Protein AF-A0A357CAR6-F1 (afdb_monomer)

Radius of gyration: 13.73 Å; Cα contacts (8 Å, |Δi|>4): 58; chains: 1; bounding box: 29×27×35 Å

Solvent-accessible surface area (backbone atoms only — not comparable to full-atom values): 6066 Å² total; per-residue (Å²): 104,76,66,69,78,44,95,74,82,90,84,87,80,82,70,79,66,43,65,71,54,56,54,48,52,53,54,48,54,54,48,38,31,77,75,49,66,54,86,81,86,86,73,102,67,56,70,70,56,51,52,36,50,50,51,26,52,74,70,66,48,63,65,47,62,69,68,47,66,64,72,75,52,96,55,63,66,50,44,72,60,54,57,47,48,54,53,52,50,31,62,50,59,78,74,112

Secondary structure (DSSP, 8-state):
-HHHH-S------SSTT-HHHHHHHHHHHHHHHHHH-------SS-HHHHHHHHHHHHH--HHHHHT-GGGTSSSTT-SHHHHHHHHHHHHHHTT-

Nearest PDB structures (foldseek):
  8c5v-assembly1_I  TM=2.323E-01  e=6.515E+00  Escherichia coli

Structure (mmCIF, N/CA/C/O backbone):
data_AF-A0A357CAR6-F1
#
_entry.id   AF-A0A357CAR6-F1
#
loop_
_atom_site.group_PDB
_atom_site.id
_atom_site.type_symbol
_atom_site.label_atom_id
_atom_site.label_alt_id
_atom_site.label_comp_id
_atom_site.label_asym_id
_atom_site.label_entity_id
_atom_site.label_seq_id
_atom_site.pdbx_PDB_ins_code
_atom_site.Cartn_x
_atom_site.Cartn_y
_atom_site.Cartn_z
_atom_site.occupancy
_atom_site.B_iso_or_equiv
_atom_site.auth_seq_id
_atom_site.auth_comp_id
_atom_site.auth_asym_id
_atom_site.auth_atom_id
_atom_site.pdbx_PDB_model_num
ATOM 1 N N . PRO A 1 1 ? -15.957 12.247 15.107 1.00 65.94 1 PRO A N 1
ATOM 2 C CA . PRO A 1 1 ? -15.139 12.701 13.948 1.00 65.94 1 PRO A CA 1
ATOM 3 C C . PRO A 1 1 ? -15.622 12.034 12.650 1.00 65.94 1 PRO A C 1
ATOM 5 O O . PRO A 1 1 ? -16.193 10.952 12.738 1.00 65.94 1 PRO A O 1
ATOM 8 N N . VAL A 1 2 ? -15.395 12.632 11.469 1.00 77.00 2 VAL A N 1
ATOM 9 C CA . VAL A 1 2 ? -15.813 12.056 10.165 1.00 77.00 2 VAL A CA 1
ATOM 10 C C . VAL A 1 2 ? -15.339 10.606 10.002 1.00 77.00 2 VAL A C 1
ATOM 12 O O . VAL A 1 2 ? -16.093 9.773 9.513 1.00 77.00 2 VAL A O 1
ATOM 15 N N . ALA A 1 3 ? -14.139 10.281 10.485 1.00 76.06 3 ALA A N 1
ATOM 16 C CA . ALA A 1 3 ? -13.583 8.933 10.403 1.00 76.06 3 ALA A CA 1
ATOM 17 C C . ALA A 1 3 ? -14.383 7.870 11.186 1.00 76.06 3 ALA A C 1
ATOM 19 O O . ALA A 1 3 ? -14.541 6.761 10.697 1.00 76.06 3 ALA A O 1
ATOM 20 N N . GLU A 1 4 ? -14.925 8.199 12.362 1.00 79.81 4 GLU A N 1
ATOM 21 C CA . GLU A 1 4 ? -15.684 7.250 13.203 1.00 79.81 4 GLU A CA 1
ATOM 22 C C . GLU A 1 4 ? -17.148 7.100 12.764 1.00 79.81 4 GLU A C 1
ATOM 24 O O . GLU A 1 4 ? -17.784 6.084 13.030 1.00 79.81 4 GLU A O 1
ATOM 29 N N . ALA A 1 5 ? -17.697 8.123 12.104 1.00 88.31 5 ALA A N 1
ATOM 30 C CA . ALA A 1 5 ? -19.098 8.152 11.688 1.00 88.31 5 ALA A CA 1
ATOM 31 C C . ALA A 1 5 ? -19.346 7.459 10.338 1.00 88.31 5 ALA A C 1
ATOM 33 O O . ALA A 1 5 ? -20.492 7.166 10.000 1.00 88.31 5 ALA A O 1
ATOM 34 N N . ASN A 1 6 ? -18.291 7.210 9.560 1.00 90.62 6 ASN A N 1
ATOM 35 C CA . ASN A 1 6 ? -18.379 6.609 8.235 1.00 90.62 6 ASN A CA 1
ATOM 36 C C . ASN A 1 6 ? -17.766 5.209 8.246 1.00 90.62 6 ASN A C 1
ATOM 38 O O . ASN A 1 6 ? -16.860 4.931 9.024 1.00 90.62 6 ASN A O 1
ATOM 42 N N . ARG A 1 7 ? -18.275 4.323 7.383 1.00 91.06 7 ARG A N 1
ATOM 43 C CA . ARG A 1 7 ? -17.717 2.973 7.167 1.00 91.06 7 ARG A CA 1
ATOM 44 C C . ARG A 1 7 ? -16.777 2.904 5.968 1.00 91.06 7 ARG A C 1
ATOM 46 O O . ARG A 1 7 ? -15.982 1.978 5.864 1.00 91.06 7 ARG A O 1
ATOM 53 N N . VAL A 1 8 ? -16.919 3.852 5.047 1.00 94.12 8 VAL A N 1
ATOM 54 C CA . VAL A 1 8 ? -16.164 3.941 3.799 1.00 94.12 8 VAL A CA 1
ATOM 55 C C . VAL A 1 8 ? -15.729 5.387 3.635 1.00 94.12 8 VAL A C 1
ATOM 57 O O . VAL A 1 8 ? -16.530 6.303 3.825 1.00 94.12 8 VAL A O 1
ATOM 60 N N . ILE A 1 9 ? -14.462 5.579 3.283 1.00 94.12 9 ILE A N 1
ATOM 61 C CA . ILE A 1 9 ? -13.884 6.880 2.958 1.00 94.12 9 ILE A CA 1
ATOM 62 C C . ILE A 1 9 ? -13.305 6.754 1.556 1.00 94.12 9 ILE A C 1
ATOM 64 O O . ILE A 1 9 ? -12.451 5.905 1.315 1.00 94.12 9 ILE A O 1
ATOM 68 N N . MET A 1 10 ? -13.792 7.585 0.637 1.00 93.75 10 MET A N 1
ATOM 69 C CA . MET A 1 10 ? -13.233 7.694 -0.706 1.00 93.75 10 MET A CA 1
ATOM 70 C C . MET A 1 10 ? -12.190 8.802 -0.720 1.00 93.75 10 MET A C 1
ATOM 72 O O . MET A 1 10 ? -12.432 9.897 -0.210 1.00 93.75 10 MET A O 1
ATOM 76 N N . TYR A 1 11 ? -11.040 8.511 -1.310 1.00 91.50 11 TYR A N 1
ATOM 77 C CA . TYR A 1 11 ? -9.932 9.442 -1.421 1.00 91.50 11 TYR A CA 1
ATOM 78 C C . TYR A 1 11 ? -9.452 9.448 -2.868 1.00 91.50 11 TYR A C 1
ATOM 80 O O . TYR A 1 11 ? -9.101 8.400 -3.398 1.00 91.50 11 TYR A O 1
ATOM 88 N N . GLY A 1 12 ? -9.519 10.615 -3.507 1.00 91.06 12 GLY A N 1
ATOM 89 C CA . GLY A 1 12 ? -9.088 10.803 -4.889 1.00 91.06 12 GLY A CA 1
ATOM 90 C C . GLY A 1 12 ? -7.698 11.423 -4.968 1.00 91.06 12 GLY A C 1
ATOM 91 O O . GLY A 1 12 ? -7.274 12.134 -4.052 1.00 91.06 12 GLY A O 1
ATOM 92 N N . GLU A 1 13 ? -7.024 11.192 -6.091 1.00 88.31 13 GLU A N 1
ATOM 93 C CA . GLU A 1 13 ? -5.698 11.732 -6.373 1.00 88.31 13 GLU A CA 1
ATOM 94 C C . GLU A 1 13 ? -5.693 12.721 -7.538 1.00 88.31 13 GLU A C 1
ATOM 96 O O . GLU A 1 13 ? -6.463 12.589 -8.485 1.00 88.31 13 GLU A O 1
ATOM 101 N N . SER A 1 14 ? -4.857 13.762 -7.450 1.00 84.31 14 SER A N 1
ATOM 102 C CA . SER A 1 14 ? -4.674 14.728 -8.537 1.00 84.31 14 SER A CA 1
ATOM 103 C C . SER A 1 14 ? -3.368 15.521 -8.367 1.00 84.31 14 SER A C 1
ATOM 105 O O . SER A 1 14 ? -3.259 16.280 -7.400 1.00 84.31 14 SER A O 1
ATOM 107 N N . PRO A 1 15 ? -2.416 15.447 -9.318 1.00 86.00 15 PRO A N 1
ATOM 108 C CA . PRO A 1 15 ? -2.360 14.514 -10.449 1.00 86.00 15 PRO A CA 1
ATOM 109 C C . PRO A 1 15 ? -1.852 13.121 -10.027 1.00 86.00 15 PRO A C 1
ATOM 111 O O . PRO A 1 15 ? -1.181 12.985 -9.000 1.00 86.00 15 PRO A O 1
ATOM 114 N N . HIS A 1 16 ? -2.129 12.101 -10.849 1.00 87.38 16 HIS A N 1
ATOM 115 C CA . HIS A 1 16 ? -1.577 10.752 -10.672 1.00 87.38 16 HIS A CA 1
ATOM 116 C C . HIS A 1 16 ? -0.040 10.758 -10.659 1.00 87.38 16 HIS A C 1
ATOM 118 O O . HIS A 1 16 ? 0.599 11.563 -11.342 1.00 87.38 16 HIS A O 1
ATOM 124 N N . GLY A 1 17 ? 0.554 9.807 -9.933 1.00 82.56 17 GLY A N 1
ATOM 125 C CA . GLY A 1 17 ? 2.000 9.557 -9.9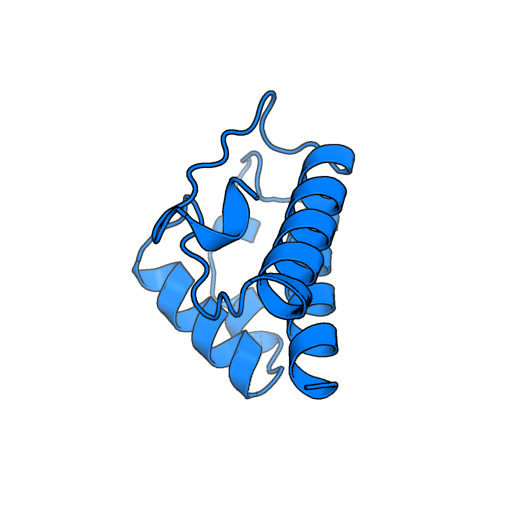69 1.00 82.56 17 GLY A CA 1
ATOM 126 C C . GLY A 1 17 ? 2.848 10.596 -9.229 1.00 82.56 17 GLY A C 1
ATOM 127 O O . GLY A 1 17 ? 4.022 10.769 -9.550 1.00 82.56 17 GLY A O 1
ATOM 128 N N . THR A 1 18 ? 2.274 11.300 -8.248 1.00 90.69 18 THR A N 1
ATOM 129 C CA . THR A 1 18 ? 3.007 12.254 -7.403 1.00 90.69 18 THR A CA 1
ATOM 130 C C . THR A 1 18 ? 3.431 11.633 -6.074 1.00 90.69 18 THR A C 1
ATOM 132 O O . THR A 1 18 ? 2.645 11.009 -5.361 1.00 90.69 18 THR A O 1
ATOM 135 N N . ARG A 1 19 ? 4.698 11.836 -5.703 1.00 92.62 19 ARG A N 1
ATOM 136 C CA . ARG A 1 19 ? 5.291 11.298 -4.469 1.00 92.62 19 ARG A CA 1
ATOM 137 C C . ARG A 1 19 ? 4.575 11.801 -3.217 1.00 92.62 19 ARG A C 1
ATOM 139 O O . ARG A 1 19 ? 4.316 11.039 -2.289 1.00 92.62 19 ARG A O 1
ATOM 146 N N . GLU A 1 20 ? 4.234 13.085 -3.198 1.00 93.19 20 GLU A N 1
ATOM 147 C CA . GLU A 1 20 ? 3.545 13.747 -2.089 1.00 93.19 20 GLU A CA 1
ATOM 148 C C . GLU A 1 20 ? 2.167 13.127 -1.837 1.00 93.19 20 GLU A C 1
ATOM 150 O O . GLU A 1 20 ? 1.725 13.035 -0.689 1.00 93.19 20 GLU A O 1
ATOM 155 N N . HIS A 1 21 ? 1.507 12.654 -2.897 1.00 92.19 21 HIS A N 1
ATOM 156 C CA . HIS A 1 21 ? 0.228 11.974 -2.788 1.00 92.19 21 HIS A CA 1
ATOM 157 C C . HIS A 1 21 ? 0.365 10.616 -2.090 1.00 92.19 21 HIS A C 1
ATOM 159 O O . HIS A 1 21 ? -0.357 10.341 -1.132 1.00 92.19 21 HIS A O 1
ATOM 165 N N . LEU A 1 22 ? 1.355 9.808 -2.479 1.00 93.62 22 LEU A N 1
ATOM 166 C CA . LEU A 1 22 ? 1.640 8.517 -1.840 1.00 93.62 22 LEU A CA 1
ATOM 167 C C . LEU A 1 22 ? 1.986 8.674 -0.353 1.00 93.62 22 LEU A C 1
ATOM 169 O O . LEU A 1 22 ? 1.544 7.889 0.489 1.00 93.62 22 LEU A O 1
ATOM 173 N N . GLU A 1 23 ? 2.733 9.724 -0.000 1.00 94.81 23 GLU A N 1
ATOM 174 C CA . GLU A 1 23 ? 3.002 10.061 1.400 1.00 94.81 23 GLU A CA 1
ATOM 175 C C . GLU A 1 23 ? 1.727 10.434 2.166 1.00 94.81 23 GLU A C 1
ATOM 177 O O . GLU A 1 23 ? 1.572 10.042 3.328 1.00 94.81 23 GLU A O 1
ATOM 182 N N . MET A 1 24 ? 0.814 11.177 1.535 1.00 95.31 24 MET A N 1
ATOM 183 C CA . MET A 1 24 ? -0.458 11.556 2.143 1.00 95.31 24 MET A CA 1
ATOM 184 C C . MET A 1 24 ? -1.378 10.347 2.337 1.00 95.31 24 MET A C 1
ATOM 186 O O . MET A 1 24 ? -1.911 10.188 3.437 1.00 95.31 24 MET A O 1
ATOM 190 N N . ILE A 1 25 ? -1.505 9.462 1.335 1.00 95.38 25 ILE A N 1
ATOM 191 C CA . ILE A 1 25 ? -2.247 8.196 1.464 1.00 95.38 25 ILE A CA 1
ATOM 192 C C . ILE A 1 25 ? -1.705 7.415 2.652 1.00 95.38 25 ILE A C 1
ATOM 194 O O . ILE A 1 25 ? -2.471 7.038 3.534 1.00 95.38 25 ILE A O 1
ATOM 198 N N . PHE A 1 26 ? -0.388 7.206 2.719 1.00 96.69 26 PHE A N 1
ATOM 199 C CA . PHE A 1 26 ? 0.209 6.431 3.801 1.00 96.69 26 PHE A CA 1
ATOM 200 C C . PHE A 1 26 ? -0.127 7.023 5.179 1.00 96.69 26 PHE A C 1
ATOM 202 O O . PHE A 1 26 ? -0.584 6.309 6.071 1.00 96.69 26 PHE A O 1
ATOM 209 N N . ARG A 1 27 ? 0.020 8.345 5.352 1.00 96.50 27 ARG A N 1
ATOM 210 C CA . ARG A 1 27 ? -0.336 9.032 6.607 1.00 96.50 27 ARG A CA 1
ATOM 211 C C . ARG A 1 27 ? -1.819 8.888 6.944 1.00 96.50 27 ARG A C 1
ATOM 213 O O . ARG A 1 27 ? -2.157 8.681 8.110 1.00 96.50 27 ARG A O 1
ATOM 220 N N . MET A 1 28 ? -2.691 8.986 5.944 1.00 95.38 28 MET A N 1
ATOM 221 C CA . MET A 1 28 ? -4.129 8.815 6.117 1.00 95.38 28 MET A CA 1
ATOM 222 C C . MET A 1 28 ? -4.468 7.382 6.540 1.00 95.38 28 MET A C 1
ATOM 224 O O . MET A 1 28 ? -5.215 7.210 7.499 1.00 95.38 28 MET A O 1
ATOM 228 N N . LEU A 1 29 ? -3.892 6.363 5.895 1.00 96.25 29 LEU A N 1
ATOM 229 C CA . LEU A 1 29 ? -4.101 4.955 6.250 1.00 96.25 29 LEU A CA 1
ATOM 230 C C . LEU A 1 29 ? -3.671 4.671 7.692 1.00 96.25 29 LEU A C 1
ATOM 232 O O . LEU A 1 29 ? -4.444 4.095 8.455 1.00 96.25 29 LEU A O 1
ATOM 236 N N . VAL A 1 30 ? -2.491 5.154 8.098 1.00 96.56 30 VAL A N 1
ATOM 237 C CA . VAL A 1 30 ? -2.006 5.028 9.482 1.00 96.56 30 VAL A CA 1
ATOM 238 C C . VAL A 1 30 ? -2.963 5.706 10.464 1.00 96.56 30 VAL A C 1
ATOM 240 O O . VAL A 1 30 ? -3.326 5.118 11.482 1.00 96.56 30 VAL A O 1
ATOM 243 N N . PHE A 1 31 ? -3.414 6.928 10.165 1.00 95.25 31 PHE A N 1
ATOM 244 C CA . PHE A 1 31 ? -4.363 7.647 11.015 1.00 95.25 31 PHE A CA 1
ATOM 245 C C . PHE A 1 31 ? -5.700 6.904 11.137 1.00 95.25 31 PHE A C 1
ATOM 247 O O . PHE A 1 31 ? -6.199 6.720 12.247 1.00 95.25 31 PHE A O 1
ATOM 254 N N . LEU A 1 32 ? -6.276 6.457 10.019 1.00 95.00 32 LEU A N 1
ATOM 255 C CA . LEU A 1 32 ? -7.563 5.762 9.987 1.00 95.00 32 LEU A CA 1
ATOM 256 C C . LEU A 1 32 ? -7.501 4.409 10.696 1.00 95.00 32 LEU A C 1
ATOM 258 O O . LEU A 1 32 ? -8.431 4.065 11.426 1.00 95.00 32 LEU A O 1
ATOM 262 N N . ASN A 1 33 ? -6.402 3.671 10.547 1.00 96.06 33 ASN A N 1
ATOM 263 C CA . ASN A 1 33 ? -6.187 2.435 11.286 1.00 96.06 33 ASN A CA 1
ATOM 264 C C . ASN A 1 33 ? -6.083 2.700 12.797 1.00 96.06 33 ASN A C 1
ATOM 266 O O . ASN A 1 33 ? -6.857 2.144 13.574 1.00 96.06 33 ASN A O 1
ATOM 270 N N . GLN A 1 34 ? -5.201 3.615 13.213 1.00 94.25 34 GLN A N 1
ATOM 271 C CA . GLN A 1 34 ? -4.919 3.864 14.632 1.00 94.25 34 GLN A CA 1
ATOM 272 C C . GLN A 1 34 ? -6.049 4.572 15.383 1.00 94.25 34 GLN A C 1
ATOM 274 O O . GLN A 1 34 ? -6.189 4.385 16.591 1.00 94.25 34 GLN A O 1
ATOM 279 N N . LYS A 1 35 ? -6.807 5.448 14.714 1.00 93.06 35 LYS A N 1
ATOM 280 C CA . LYS A 1 35 ? -7.824 6.293 15.363 1.00 93.06 35 LYS A CA 1
ATOM 281 C C . LYS A 1 35 ? -9.250 5.830 15.122 1.00 93.06 35 LYS A C 1
ATOM 283 O O . LYS A 1 35 ? -10.096 6.105 15.961 1.00 93.06 35 LYS A O 1
ATOM 288 N N . ALA A 1 36 ? -9.515 5.146 14.012 1.00 92.69 36 ALA A N 1
ATOM 289 C CA . ALA A 1 36 ? -10.868 4.746 13.630 1.00 92.69 36 ALA A CA 1
ATOM 290 C C . ALA A 1 36 ? -11.008 3.243 13.322 1.00 92.69 36 ALA A C 1
ATOM 292 O O . ALA A 1 36 ? -12.092 2.797 12.958 1.00 92.69 36 ALA A O 1
ATOM 293 N N . GLY A 1 37 ? -9.944 2.446 13.488 1.00 93.69 37 GLY A N 1
ATOM 294 C CA . GLY A 1 37 ? -10.005 0.986 13.391 1.00 93.69 37 GLY A CA 1
ATOM 295 C C . GLY A 1 37 ? -10.176 0.432 11.974 1.00 93.69 37 GLY A C 1
ATOM 296 O O . GLY A 1 37 ? -10.566 -0.727 11.827 1.00 93.69 37 GLY A O 1
ATOM 297 N N . TYR A 1 38 ? -9.892 1.220 10.934 1.00 96.31 38 TYR A N 1
ATOM 298 C CA . TYR A 1 38 ? -9.958 0.753 9.546 1.00 96.31 38 TYR A CA 1
ATOM 299 C C . TYR A 1 38 ? -8.896 -0.320 9.276 1.00 96.31 38 TYR A C 1
ATOM 301 O O . TYR A 1 38 ? -7.735 -0.167 9.656 1.00 96.31 38 TYR A O 1
ATOM 309 N N . ARG A 1 39 ? -9.295 -1.405 8.602 1.00 95.50 39 ARG A N 1
ATOM 310 C CA . ARG A 1 39 ? -8.425 -2.561 8.297 1.00 95.50 39 ARG A CA 1
ATOM 311 C C . ARG A 1 39 ? -8.334 -2.917 6.816 1.00 95.50 39 ARG A C 1
ATOM 313 O O . ARG A 1 39 ? -7.500 -3.732 6.453 1.00 95.50 39 ARG A O 1
ATOM 320 N N . TYR A 1 40 ? -9.182 -2.324 5.981 1.00 96.12 40 TYR A N 1
ATOM 321 C CA . TYR A 1 40 ? -9.250 -2.624 4.556 1.00 96.12 40 TYR A CA 1
ATOM 322 C C . TYR A 1 40 ? -8.872 -1.386 3.752 1.00 96.12 40 TYR A C 1
ATOM 324 O O . TYR A 1 40 ? -9.360 -0.289 4.033 1.00 96.12 40 TYR A O 1
ATOM 332 N N . PHE A 1 41 ? -8.018 -1.583 2.755 1.00 96.31 41 PHE A N 1
ATOM 333 C CA . PHE A 1 41 ? -7.608 -0.575 1.788 1.00 96.31 41 PHE A CA 1
ATOM 334 C C . PHE A 1 41 ? -7.893 -1.116 0.387 1.00 96.31 41 PHE A C 1
ATOM 336 O O . PHE A 1 41 ? -7.445 -2.207 0.050 1.00 96.31 41 PHE A O 1
ATOM 343 N N . ALA A 1 42 ? -8.667 -0.367 -0.397 1.00 95.88 42 ALA A N 1
ATOM 344 C CA . ALA A 1 42 ? -9.017 -0.698 -1.774 1.00 95.88 42 ALA A CA 1
ATOM 345 C C . ALA A 1 42 ? -8.417 0.379 -2.698 1.00 95.88 42 ALA A C 1
ATOM 347 O O . ALA A 1 42 ? -9.008 1.454 -2.820 1.00 95.88 42 ALA A O 1
ATOM 348 N N . PRO A 1 43 ? -7.226 0.144 -3.273 1.00 93.69 43 PRO A N 1
ATOM 349 C CA . PRO A 1 43 ? -6.594 1.077 -4.196 1.00 93.69 43 PRO A CA 1
ATOM 350 C C . PRO A 1 43 ? -7.241 1.011 -5.581 1.00 93.69 43 PRO A C 1
ATOM 352 O O . PRO A 1 43 ? -7.820 -0.005 -5.962 1.00 93.69 43 PRO A O 1
ATOM 355 N N . GLU A 1 44 ? -7.094 2.085 -6.356 1.00 92.31 44 GLU A N 1
ATOM 356 C CA . GLU A 1 44 ? -7.388 2.086 -7.791 1.00 92.31 44 GLU A CA 1
ATOM 357 C C . GLU A 1 44 ? -6.329 1.240 -8.522 1.00 92.31 44 GLU A C 1
ATOM 359 O O . GLU A 1 44 ? -5.288 1.735 -8.942 1.00 92.31 44 GLU A O 1
ATOM 364 N N . THR A 1 45 ? -6.552 -0.072 -8.589 1.00 90.69 45 THR A N 1
ATOM 365 C CA . THR A 1 45 ? -5.681 -1.033 -9.277 1.00 90.69 45 THR A CA 1
ATOM 366 C C . THR A 1 45 ? -6.485 -2.249 -9.730 1.00 90.69 45 THR A C 1
ATOM 368 O O . THR A 1 45 ? -7.624 -2.457 -9.298 1.00 90.69 45 THR A O 1
ATOM 371 N N . ASP A 1 46 ? -5.897 -3.073 -10.592 1.00 91.94 46 ASP A N 1
ATOM 372 C CA . ASP A 1 46 ? -6.519 -4.306 -11.053 1.00 91.94 46 ASP A CA 1
ATOM 373 C C . ASP A 1 46 ? -6.752 -5.287 -9.898 1.00 91.94 46 ASP A C 1
ATOM 375 O O . ASP A 1 46 ? -5.961 -5.408 -8.954 1.00 91.94 46 ASP A O 1
ATOM 379 N N . PHE A 1 47 ? -7.837 -6.058 -9.988 1.00 94.19 47 PHE A N 1
ATOM 380 C CA . PHE A 1 47 ? -8.155 -7.065 -8.975 1.00 94.19 47 PHE A CA 1
ATOM 381 C C . PHE A 1 47 ? -7.041 -8.117 -8.838 1.00 94.19 47 PHE A C 1
ATOM 383 O O . PHE A 1 47 ? -6.694 -8.502 -7.725 1.00 94.19 47 PHE A O 1
ATOM 390 N N . ALA A 1 48 ? -6.441 -8.536 -9.958 1.00 94.44 48 ALA A N 1
ATOM 391 C CA . ALA A 1 48 ? -5.321 -9.478 -9.957 1.00 94.44 48 ALA A CA 1
ATOM 392 C C . ALA A 1 48 ? -4.092 -8.909 -9.228 1.00 94.44 48 ALA A C 1
ATOM 394 O O . ALA A 1 48 ? -3.492 -9.598 -8.408 1.00 94.44 48 ALA A O 1
ATOM 395 N N . TYR A 1 49 ? -3.764 -7.630 -9.443 1.00 95.19 49 TYR A N 1
ATOM 396 C CA . TYR A 1 49 ? -2.687 -6.967 -8.701 1.00 95.19 49 TYR A CA 1
ATOM 397 C C . TYR A 1 49 ? -3.015 -6.820 -7.224 1.00 95.19 49 TYR A C 1
ATOM 399 O O . TYR A 1 49 ? -2.132 -6.982 -6.391 1.00 95.19 49 TYR A O 1
ATOM 407 N N . SER A 1 50 ? -4.280 -6.602 -6.872 1.00 95.88 50 SER A N 1
ATOM 408 C CA . SER A 1 50 ? -4.693 -6.542 -5.467 1.00 95.88 50 SER A CA 1
ATOM 409 C C . SER A 1 50 ? -4.442 -7.861 -4.722 1.00 95.88 50 SER A C 1
ATOM 411 O O . SER A 1 50 ? -4.104 -7.826 -3.541 1.00 95.88 50 SER A O 1
ATOM 413 N N . GLU A 1 51 ? -4.557 -9.016 -5.389 1.00 96.81 51 GLU A N 1
ATOM 414 C CA . GLU A 1 51 ? -4.224 -10.327 -4.804 1.00 96.81 51 GLU A CA 1
ATOM 415 C C . GLU A 1 51 ? -2.723 -10.456 -4.517 1.00 96.81 51 GLU A C 1
ATOM 417 O O . GLU A 1 51 ? -2.341 -10.784 -3.388 1.00 96.81 51 GLU A O 1
ATOM 422 N N . LEU A 1 52 ? -1.883 -10.103 -5.496 1.00 97.69 52 LEU A N 1
ATOM 423 C CA . LEU A 1 52 ? -0.426 -10.133 -5.359 1.00 97.69 52 LEU A CA 1
ATOM 424 C C . LEU A 1 52 ? 0.050 -9.171 -4.268 1.00 97.69 52 LEU A C 1
ATOM 426 O O . LEU A 1 52 ? 0.859 -9.537 -3.415 1.00 97.69 52 LEU A O 1
ATOM 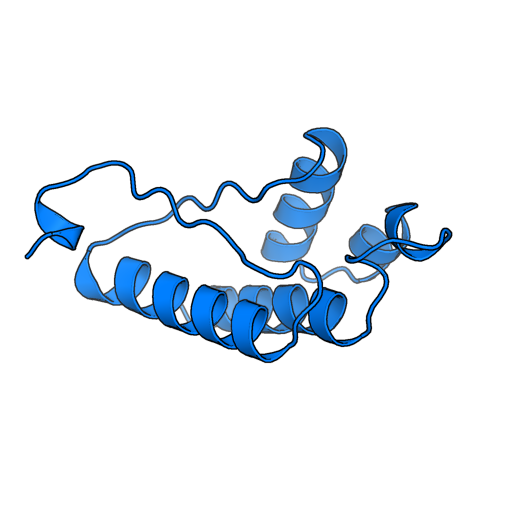430 N N . LEU A 1 53 ? -0.507 -7.958 -4.247 1.00 97.25 53 LEU A N 1
ATOM 431 C CA . LEU A 1 53 ? -0.243 -6.953 -3.223 1.00 97.25 53 LEU A CA 1
ATOM 432 C C . LEU A 1 53 ? -0.668 -7.434 -1.835 1.00 97.25 53 LEU A C 1
ATOM 434 O O . LEU A 1 53 ? 0.078 -7.246 -0.877 1.00 97.25 53 LEU A O 1
ATOM 438 N N . ASN A 1 54 ? -1.830 -8.079 -1.704 1.00 97.75 54 ASN A N 1
ATOM 439 C CA . ASN A 1 54 ? -2.277 -8.603 -0.416 1.00 97.75 54 ASN A CA 1
ATOM 440 C C . ASN A 1 54 ? -1.336 -9.703 0.101 1.00 97.75 54 ASN A C 1
ATOM 442 O O . ASN A 1 54 ? -0.916 -9.650 1.254 1.00 97.75 54 ASN A O 1
ATOM 446 N N . ARG A 1 55 ? -0.921 -10.641 -0.760 1.00 98.25 55 ARG A N 1
ATOM 447 C CA . ARG A 1 55 ? 0.074 -11.669 -0.404 1.00 98.25 55 ARG A CA 1
ATOM 448 C C . ARG A 1 55 ? 1.425 -11.061 -0.044 1.00 98.25 55 ARG A C 1
ATOM 450 O O . ARG A 1 55 ? 2.030 -11.461 0.948 1.00 98.25 55 ARG A O 1
ATOM 457 N N . TYR A 1 56 ? 1.875 -10.056 -0.793 1.00 98.31 56 TYR A N 1
ATOM 458 C CA . TYR A 1 56 ? 3.083 -9.307 -0.461 1.00 98.31 56 TYR A CA 1
ATOM 459 C C . TYR A 1 56 ? 2.986 -8.670 0.932 1.00 98.31 56 TYR A C 1
ATOM 461 O O . TYR A 1 56 ? 3.919 -8.772 1.723 1.00 98.31 56 TYR A O 1
ATOM 469 N N . LEU A 1 57 ? 1.850 -8.058 1.272 1.00 97.81 57 LEU A N 1
ATOM 470 C CA . LEU A 1 57 ? 1.635 -7.455 2.589 1.00 97.81 57 LEU A CA 1
ATOM 471 C C . LEU A 1 57 ? 1.588 -8.483 3.734 1.00 97.81 57 LEU A C 1
ATOM 473 O O . LEU A 1 57 ? 1.819 -8.100 4.882 1.00 97.81 57 LEU A O 1
ATOM 477 N N . GLU A 1 58 ? 1.316 -9.757 3.440 1.00 96.94 58 GLU A N 1
ATOM 478 C CA . GLU A 1 58 ? 1.329 -10.859 4.408 1.00 96.94 58 GLU A CA 1
ATOM 479 C C . GLU A 1 58 ? 2.739 -11.419 4.647 1.00 96.94 58 GLU A C 1
ATOM 481 O O . GLU A 1 58 ? 3.113 -11.645 5.799 1.00 96.94 58 GLU A O 1
ATOM 486 N N . CYS A 1 59 ? 3.530 -11.643 3.591 1.00 97.31 59 CYS A N 1
ATOM 487 C CA . CYS A 1 59 ? 4.806 -12.368 3.693 1.00 97.31 59 CYS A CA 1
ATOM 488 C C . CYS A 1 59 ? 6.067 -11.545 3.385 1.00 97.31 59 CYS A C 1
ATOM 490 O O . CYS A 1 59 ? 7.171 -11.991 3.695 1.00 97.31 59 CYS A O 1
ATOM 492 N N . GLY A 1 60 ? 5.932 -10.368 2.774 1.00 97.62 60 GLY A N 1
ATOM 493 C CA . GLY A 1 60 ? 7.049 -9.507 2.384 1.00 97.62 60 GLY A CA 1
ATOM 494 C C . GLY A 1 60 ? 7.869 -10.002 1.189 1.00 97.62 60 GLY A C 1
ATOM 495 O O . GLY A 1 60 ? 8.952 -9.467 0.947 1.00 97.62 60 GLY A O 1
ATOM 496 N N . ASP A 1 61 ? 7.398 -11.010 0.448 1.00 98.00 61 ASP A N 1
ATOM 497 C CA . ASP A 1 61 ? 8.117 -11.566 -0.703 1.00 98.00 61 ASP A CA 1
ATOM 498 C C . ASP A 1 61 ? 8.102 -10.601 -1.897 1.00 98.00 61 ASP A C 1
ATOM 500 O O . ASP A 1 61 ? 7.092 -10.434 -2.58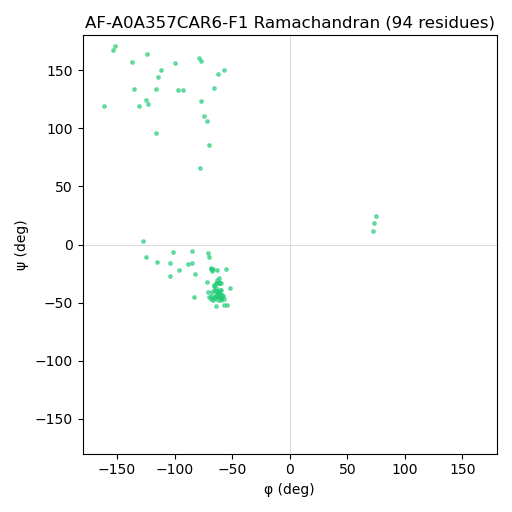2 1.00 98.00 61 ASP A O 1
ATOM 504 N N . ALA A 1 62 ? 9.244 -9.966 -2.160 1.00 96.12 62 ALA A N 1
ATOM 505 C CA . ALA A 1 62 ? 9.386 -8.981 -3.225 1.00 96.12 62 ALA A CA 1
ATOM 506 C C . ALA A 1 62 ? 9.149 -9.556 -4.634 1.00 96.12 62 ALA A C 1
ATOM 508 O O . ALA A 1 62 ? 8.795 -8.782 -5.524 1.00 96.12 62 ALA A O 1
ATOM 509 N N . ALA A 1 63 ? 9.277 -10.876 -4.831 1.00 96.69 63 ALA A N 1
ATOM 510 C CA . ALA A 1 63 ? 8.994 -11.509 -6.118 1.00 96.69 63 ALA A CA 1
ATOM 511 C C . ALA A 1 63 ? 7.530 -11.310 -6.546 1.00 96.69 63 ALA A C 1
ATOM 513 O O . ALA A 1 63 ? 7.260 -11.117 -7.726 1.00 96.69 63 ALA A O 1
ATOM 514 N N . LEU A 1 64 ? 6.599 -11.243 -5.585 1.00 97.19 64 LEU A N 1
ATOM 515 C CA . LEU A 1 64 ? 5.181 -10.967 -5.848 1.00 97.19 64 LEU A CA 1
ATOM 516 C C . LEU A 1 64 ? 4.959 -9.570 -6.428 1.00 97.19 64 LEU A C 1
ATOM 518 O O . LEU A 1 64 ? 4.054 -9.367 -7.233 1.00 97.19 64 LEU A O 1
ATOM 522 N N . LEU A 1 65 ? 5.785 -8.596 -6.027 1.00 94.44 65 LEU A N 1
ATOM 523 C CA . LEU A 1 65 ? 5.741 -7.274 -6.640 1.00 94.44 65 LEU A CA 1
ATOM 524 C C . LEU A 1 65 ? 6.295 -7.326 -8.061 1.00 94.44 65 LEU A C 1
ATOM 526 O O . LEU A 1 65 ? 5.731 -6.690 -8.946 1.00 94.44 65 LEU A O 1
ATOM 530 N N . ASP A 1 66 ? 7.372 -8.078 -8.279 1.00 92.88 66 ASP A N 1
ATOM 531 C CA . ASP A 1 66 ? 8.035 -8.195 -9.579 1.00 92.88 66 ASP A CA 1
ATOM 532 C C . ASP A 1 66 ? 7.178 -8.944 -10.628 1.00 92.88 66 ASP A C 1
ATOM 534 O O . ASP A 1 66 ? 7.380 -8.743 -11.824 1.00 92.88 66 ASP A O 1
ATOM 538 N N . GLU A 1 67 ? 6.192 -9.749 -10.206 1.00 92.81 67 GLU A N 1
ATOM 539 C CA . GLU A 1 67 ? 5.213 -10.407 -11.092 1.00 92.81 67 GLU A CA 1
ATOM 540 C C . GLU A 1 67 ? 4.245 -9.428 -11.782 1.00 92.81 67 GLU A C 1
ATOM 542 O O . GLU A 1 67 ? 3.677 -9.750 -12.827 1.00 92.81 67 GLU A O 1
ATOM 547 N N . MET A 1 68 ? 4.040 -8.233 -11.222 1.00 92.12 68 MET A N 1
ATOM 548 C CA . MET A 1 68 ? 3.107 -7.255 -11.783 1.00 92.12 68 MET A CA 1
ATOM 549 C C . MET A 1 68 ? 3.720 -6.561 -13.004 1.00 92.12 68 MET A C 1
ATOM 551 O O . MET A 1 68 ? 4.760 -5.906 -12.912 1.00 92.12 68 MET A O 1
ATOM 555 N N . ASP A 1 69 ? 3.047 -6.615 -14.155 1.00 86.69 69 ASP A N 1
ATOM 556 C CA . ASP A 1 69 ? 3.558 -5.990 -15.385 1.00 86.69 69 ASP A CA 1
ATOM 557 C C . ASP A 1 69 ? 3.513 -4.449 -15.361 1.00 86.69 69 ASP A C 1
ATOM 559 O O . ASP A 1 69 ? 4.095 -3.802 -16.234 1.00 86.69 69 ASP A O 1
ATOM 563 N N . ILE A 1 70 ? 2.891 -3.860 -14.332 1.00 84.56 70 ILE A N 1
ATOM 564 C CA . ILE A 1 70 ? 2.769 -2.415 -14.106 1.00 84.56 70 ILE A CA 1
ATOM 565 C C . ILE A 1 70 ? 4.131 -1.705 -14.075 1.00 84.56 70 ILE A C 1
ATOM 567 O O . ILE A 1 70 ? 4.220 -0.509 -14.344 1.00 84.56 70 ILE A O 1
ATOM 571 N N . TRP A 1 71 ? 5.210 -2.445 -13.813 1.00 81.69 71 TRP A N 1
ATOM 572 C CA . TRP A 1 71 ? 6.591 -1.957 -13.846 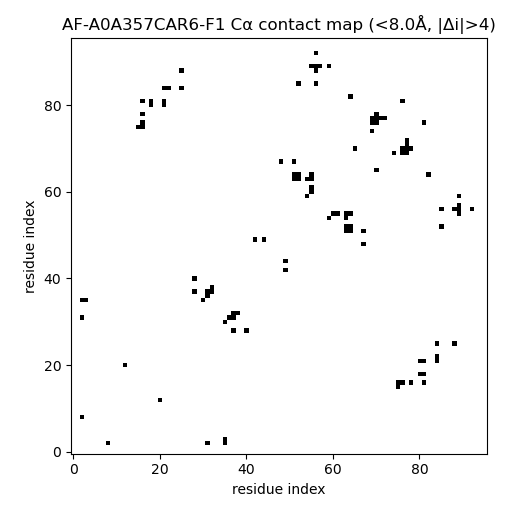1.00 81.69 71 TRP A CA 1
ATOM 573 C C . TRP A 1 71 ? 7.236 -1.988 -15.239 1.00 81.69 71 TRP A C 1
ATOM 575 O O . TRP A 1 71 ? 8.368 -1.551 -15.401 1.00 81.69 71 TRP A O 1
ATOM 585 N N . SER A 1 72 ? 6.565 -2.542 -16.248 1.00 82.81 72 SER A N 1
ATOM 58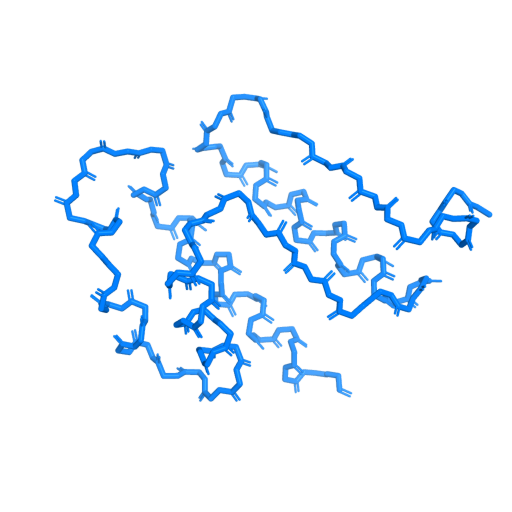6 C CA . SER A 1 72 ? 7.166 -2.842 -17.556 1.00 82.81 72 SER A CA 1
ATOM 587 C C . SER A 1 72 ? 6.767 -1.863 -18.659 1.00 82.81 72 SER A C 1
ATOM 589 O O . SER A 1 72 ? 7.429 -1.804 -19.695 1.00 82.81 72 SER A O 1
ATOM 591 N N . TYR A 1 73 ? 5.716 -1.065 -18.459 1.00 82.50 73 TYR A N 1
ATOM 592 C CA . TYR A 1 73 ? 5.248 -0.076 -19.433 1.00 82.50 73 TYR A CA 1
ATOM 593 C C . TYR A 1 73 ? 5.179 1.332 -18.836 1.00 82.50 73 TYR A C 1
ATOM 595 O O . TYR A 1 73 ? 5.263 1.531 -17.626 1.00 82.50 73 TYR A O 1
ATOM 603 N N . TYR A 1 74 ? 5.092 2.345 -19.699 1.00 85.06 74 TYR A N 1
ATOM 604 C CA . TYR A 1 74 ? 5.018 3.737 -19.263 1.00 85.06 74 TYR A CA 1
ATOM 605 C C . TYR A 1 74 ? 3.625 4.040 -18.698 1.00 85.06 74 TYR A C 1
ATOM 607 O O . TYR A 1 74 ? 2.644 4.074 -19.439 1.00 85.06 74 TYR A O 1
ATOM 615 N N . ASN A 1 75 ? 3.545 4.246 -17.385 1.00 88.19 75 ASN A N 1
ATOM 616 C CA . ASN A 1 75 ? 2.327 4.618 -16.669 1.00 88.19 75 ASN A CA 1
ATOM 617 C C . ASN A 1 75 ? 2.676 5.427 -15.400 1.00 88.19 75 ASN A C 1
ATOM 619 O O . ASN A 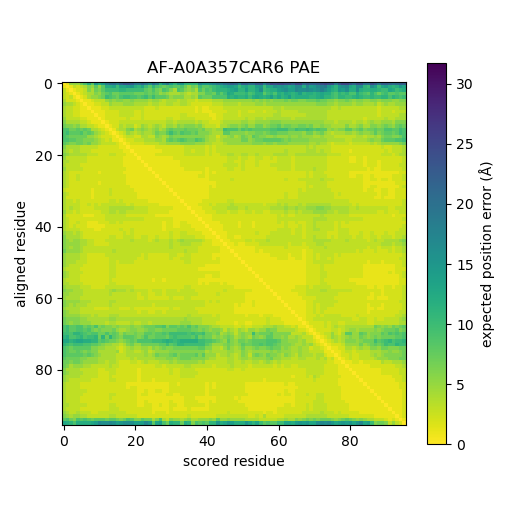1 75 ? 3.845 5.542 -15.029 1.00 88.19 75 ASN A O 1
ATOM 623 N N . SER A 1 76 ? 1.669 5.998 -14.733 1.00 86.38 76 SER A N 1
ATOM 624 C CA . SER A 1 76 ? 1.838 6.809 -13.513 1.00 86.38 76 SER A CA 1
ATOM 625 C C . SER A 1 76 ? 2.289 6.008 -12.284 1.00 86.38 76 SER A C 1
ATOM 627 O O . SER A 1 76 ? 2.809 6.587 -11.328 1.00 86.38 76 SER A O 1
ATOM 629 N N . ALA A 1 77 ? 2.095 4.689 -12.295 1.00 85.38 77 ALA A N 1
ATOM 630 C CA . ALA A 1 77 ? 2.492 3.784 -11.228 1.00 85.38 77 ALA A CA 1
ATOM 631 C C . ALA A 1 77 ? 3.930 3.251 -11.385 1.00 85.38 77 ALA A C 1
ATOM 633 O O . ALA A 1 77 ? 4.519 2.790 -10.410 1.00 85.38 77 ALA A O 1
ATOM 634 N N . HIS A 1 78 ? 4.539 3.364 -12.568 1.00 88.44 78 HIS A N 1
ATOM 635 C CA . HIS A 1 78 ? 5.897 2.902 -12.851 1.00 88.44 78 HIS A CA 1
ATOM 636 C C . HIS A 1 78 ? 6.949 3.877 -12.291 1.00 88.44 78 HIS A C 1
ATOM 638 O O . HIS A 1 78 ? 7.709 4.525 -13.011 1.00 88.44 78 HIS A O 1
ATOM 644 N N . THR A 1 79 ? 7.000 3.987 -10.965 1.00 89.12 79 THR A N 1
ATOM 645 C CA . THR A 1 79 ? 7.963 4.817 -10.238 1.00 89.12 79 THR A CA 1
ATOM 646 C C . THR A 1 79 ? 8.521 4.070 -9.031 1.00 89.12 79 THR A C 1
ATOM 648 O O . THR A 1 79 ? 7.904 3.155 -8.484 1.00 89.12 79 THR A O 1
ATOM 651 N N . LYS A 1 80 ? 9.704 4.488 -8.566 1.00 90.88 80 LYS A N 1
ATOM 652 C CA . LYS A 1 80 ? 10.288 3.949 -7.327 1.00 90.88 80 LYS A CA 1
ATOM 653 C C . LYS A 1 80 ? 9.422 4.266 -6.106 1.00 90.88 80 LYS A C 1
ATOM 655 O O . LYS A 1 80 ? 9.363 3.454 -5.189 1.00 90.88 80 LYS A O 1
ATOM 660 N N . ASP A 1 81 ? 8.745 5.414 -6.106 1.00 93.06 81 ASP A N 1
ATOM 661 C CA . ASP A 1 81 ? 7.907 5.856 -4.988 1.00 93.06 81 ASP A CA 1
ATOM 662 C C . ASP A 1 81 ? 6.691 4.940 -4.786 1.00 93.06 81 ASP A C 1
ATOM 664 O O . ASP A 1 81 ? 6.320 4.656 -3.648 1.00 93.06 81 ASP A O 1
ATOM 668 N N . GLN A 1 82 ? 6.117 4.417 -5.873 1.00 92.56 82 GLN A N 1
ATOM 669 C CA . GLN A 1 82 ? 5.008 3.460 -5.826 1.00 92.56 82 GLN A CA 1
ATOM 670 C C . GLN A 1 82 ? 5.430 2.127 -5.207 1.00 92.56 82 GLN A C 1
ATOM 672 O O . GLN A 1 82 ? 4.762 1.621 -4.309 1.00 92.56 82 GLN A O 1
ATOM 677 N N . ARG A 1 83 ? 6.589 1.583 -5.600 1.00 92.69 83 ARG A N 1
ATOM 678 C CA . ARG A 1 83 ? 7.141 0.379 -4.954 1.00 92.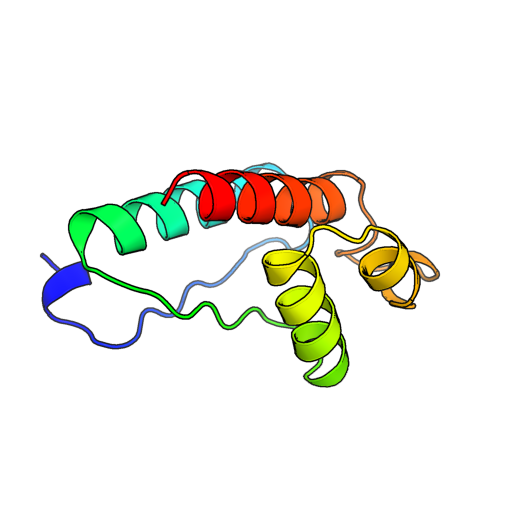69 83 ARG A CA 1
ATOM 679 C C . ARG A 1 83 ? 7.431 0.623 -3.469 1.00 92.69 83 ARG A C 1
ATOM 681 O O . ARG A 1 83 ? 7.033 -0.169 -2.619 1.00 92.69 83 ARG A O 1
ATOM 688 N N . GLN A 1 84 ? 8.042 1.762 -3.146 1.00 95.06 84 GLN A N 1
ATOM 689 C CA . GLN A 1 84 ? 8.336 2.146 -1.764 1.00 95.06 84 GLN A CA 1
ATOM 690 C C . GLN A 1 84 ? 7.081 2.344 -0.907 1.00 95.06 84 GLN A C 1
ATOM 692 O O . GLN A 1 84 ? 7.136 2.141 0.306 1.00 95.06 84 GLN A O 1
ATOM 697 N N . PHE A 1 85 ? 5.958 2.768 -1.490 1.00 96.19 85 PHE A N 1
ATOM 698 C CA . PHE A 1 85 ? 4.689 2.864 -0.772 1.00 96.19 85 PHE A CA 1
ATOM 699 C C . PHE A 1 85 ? 4.265 1.493 -0.227 1.00 96.19 85 PHE A C 1
ATOM 701 O O . PHE A 1 85 ? 3.969 1.376 0.964 1.00 96.19 85 PHE A O 1
ATOM 708 N N . TRP A 1 86 ? 4.324 0.452 -1.060 1.00 96.56 86 TRP A N 1
ATOM 709 C CA . TRP A 1 86 ? 3.994 -0.915 -0.658 1.00 96.56 86 TRP A CA 1
ATOM 710 C C . TRP A 1 86 ? 4.954 -1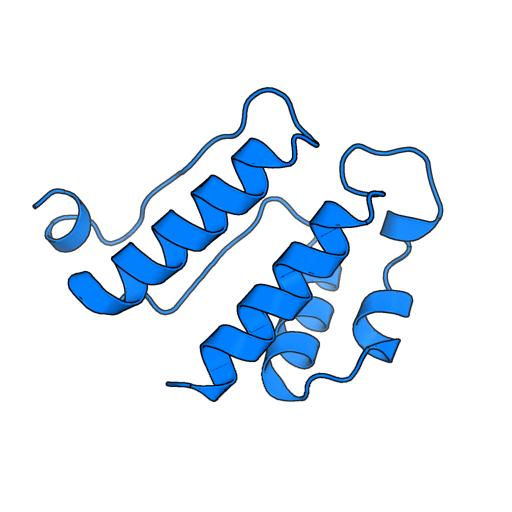.456 0.397 1.00 96.56 86 TRP A C 1
ATOM 712 O O . TRP A 1 86 ? 4.507 -1.999 1.405 1.00 96.56 86 TRP A O 1
ATOM 722 N N . GLU A 1 87 ? 6.257 -1.220 0.236 1.00 97.19 87 GLU A N 1
ATOM 723 C CA . GLU A 1 87 ? 7.271 -1.591 1.233 1.00 97.19 87 GLU A CA 1
ATOM 724 C C . GLU A 1 87 ? 7.014 -0.925 2.592 1.00 97.19 87 GLU A C 1
ATOM 726 O O . GLU A 1 87 ? 7.065 -1.575 3.639 1.00 97.19 87 GLU A O 1
ATOM 731 N N . LYS A 1 88 ? 6.673 0.370 2.601 1.00 97.50 88 LYS A N 1
ATOM 732 C CA . LYS A 1 88 ? 6.308 1.093 3.829 1.00 97.50 88 LYS A CA 1
ATOM 733 C C . LYS A 1 88 ? 5.045 0.523 4.469 1.00 97.50 88 LYS A C 1
ATOM 735 O O . LYS A 1 88 ? 4.990 0.428 5.696 1.00 97.50 88 LYS A O 1
ATOM 740 N N . LEU A 1 89 ? 4.044 0.163 3.667 1.00 97.69 89 LEU A N 1
ATOM 741 C CA . LEU A 1 89 ? 2.795 -0.411 4.159 1.00 97.69 89 LEU A CA 1
ATOM 742 C C . LEU A 1 89 ? 3.011 -1.810 4.753 1.00 97.69 89 LEU A C 1
ATOM 744 O O . LEU A 1 89 ? 2.512 -2.083 5.843 1.00 97.69 89 LEU A O 1
ATOM 748 N N . TYR A 1 90 ? 3.835 -2.647 4.119 1.00 98.19 90 TYR A N 1
ATOM 749 C CA . TYR A 1 90 ? 4.262 -3.930 4.680 1.00 98.19 90 TYR A CA 1
ATOM 750 C C . TYR A 1 90 ? 4.948 -3.738 6.040 1.00 98.19 90 TYR A C 1
ATOM 752 O O . TYR A 1 90 ? 4.527 -4.316 7.041 1.00 98.19 90 TYR A O 1
ATOM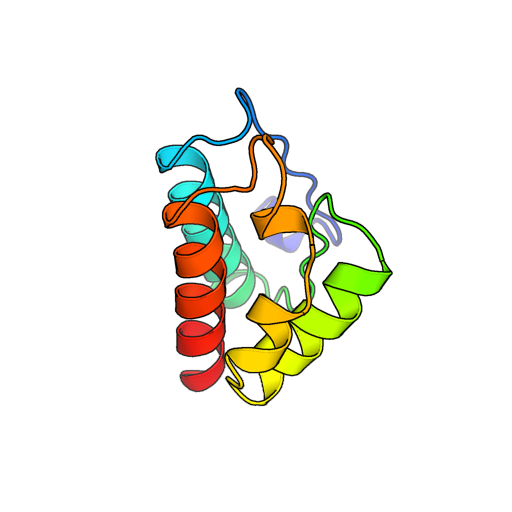 760 N N . LEU A 1 91 ? 5.952 -2.857 6.117 1.00 98.12 91 LEU A N 1
ATOM 761 C CA . LEU A 1 91 ? 6.666 -2.570 7.367 1.00 98.12 91 LEU A CA 1
ATOM 762 C C . LEU A 1 91 ? 5.763 -1.995 8.464 1.00 98.12 91 LEU A C 1
ATOM 764 O O . LEU A 1 91 ? 6.066 -2.143 9.648 1.00 98.12 91 LEU A O 1
ATOM 768 N N . TYR A 1 92 ? 4.694 -1.294 8.090 1.00 97.81 92 TYR A N 1
ATOM 769 C CA . TYR A 1 92 ? 3.684 -0.833 9.033 1.00 97.81 92 TYR A CA 1
ATOM 770 C C . TYR A 1 92 ? 2.860 -2.002 9.584 1.00 97.81 92 TYR A C 1
ATOM 772 O O . TYR A 1 92 ? 2.716 -2.094 10.802 1.00 97.81 92 TYR A O 1
ATOM 780 N N . ASN A 1 93 ? 2.413 -2.926 8.728 1.00 96.81 93 ASN A N 1
ATOM 781 C CA . ASN A 1 93 ? 1.662 -4.114 9.143 1.00 96.81 93 ASN A CA 1
ATOM 782 C C . ASN A 1 93 ? 2.449 -5.004 10.117 1.00 96.81 93 ASN A C 1
ATOM 784 O O . ASN A 1 93 ? 1.857 -5.554 11.034 1.00 96.81 93 ASN A O 1
ATOM 788 N N . GLN A 1 94 ? 3.777 -5.084 9.984 1.00 96.69 94 GLN A N 1
ATOM 789 C CA . GLN A 1 94 ? 4.629 -5.869 10.894 1.00 96.69 94 GLN A CA 1
ATOM 790 C C . GLN A 1 94 ? 4.753 -5.288 12.316 1.00 96.69 94 GLN A C 1
ATOM 792 O O . GLN A 1 94 ? 5.332 -5.921 13.196 1.00 96.69 94 GLN A O 1
ATOM 797 N N . LYS A 1 95 ? 4.282 -4.056 12.546 1.00 91.31 95 LYS A N 1
ATOM 798 C CA . LYS A 1 95 ? 4.344 -3.378 13.855 1.00 91.31 95 LYS A CA 1
ATOM 799 C C . LYS A 1 95 ? 3.019 -3.415 14.617 1.00 91.31 95 LYS A C 1
ATOM 801 O O . LYS A 1 95 ? 2.976 -2.900 15.736 1.00 91.31 95 LYS A O 1
ATOM 806 N N . ILE A 1 96 ? 1.961 -3.919 13.986 1.00 77.19 96 ILE A N 1
ATOM 807 C CA . ILE A 1 96 ? 0.621 -4.077 14.564 1.00 77.19 96 ILE A CA 1
ATOM 808 C C . ILE A 1 96 ? 0.547 -5.444 15.238 1.00 77.19 96 ILE A C 1
ATOM 810 O O . ILE A 1 96 ? 0.002 -5.492 16.363 1.00 77.19 96 ILE A O 1
#

Mean predicted aligned error: 3.47 Å

Foldseek 3Di:
DVLQVDPDDDDDDPPFQDLVVLVVVLVVVVCSCVPRVDDDDDDPDDPVLVVLLVVCLVPVPCVSVVPDCLCVDDDSCVDPSNVVSSVVSSVVSVVD

Sequence (96 aa):
PVAEANRVIMYGESPHGTREHLEMIFRMLVFLNQKAGYRYFAPETDFAYSELLNRYLECGDAALLDEMDIWSYYNSAHTKDQRQFWEKLYLYNQKI

pLDDT: mean 92.31, std 5.87, range [65.94, 98.31]